Protein AF-A0A1Z5JMQ4-F1 (afdb_monomer)

Organism: Fistulifera solaris (NCBI:txid1519565)

Secondary structure (DSSP, 8-state):
--HHHHGGGS-GGGS---TT--HHHHHHHHHHHHHHHHHHHHHHHHHHHH------B---HHHHHHHHHHHHHHHHHHHHHHHHHHHHHHHHH-HHHHSS-HHHHHHHHHHHHHHHHHHHHHHHHHHHHHHHHHHHHHSB-GGGGGTS--

Sequence (150 aa):
MSSWERSRYIPWDRIPKGNNIDVDSAKERVFRELQRDNIEEELLTQDTSASISSPKITYSNMQLLRQVAFGLSIGGITGVVFGFMDSMRQVGESSVLSNASNSAKAKYLFQGTTRSSLLFGGFFGGFQALKYGIRVAANPGERRCRIVGC

Foldseek 3Di:
DDPVVLVVPQPPVPQDDDDDDPRVVSSVVSVVVVVVVVVVVVVVVVCVVVVPPVPLDADDPVVLVVLLVVQLVVLLVVLLVVQLVVLVVVCVVDPVNVPDDPVVSVVSSCVSSVVSSCVSSVVRSVVSNVVVVVSCVVRPHPPPPPPDDD

Structure (mmCIF, N/CA/C/O backbone):
data_AF-A0A1Z5JMQ4-F1
#
_entry.id   AF-A0A1Z5JMQ4-F1
#
loop_
_atom_site.group_PDB
_atom_site.id
_atom_site.type_symbol
_atom_site.label_atom_id
_atom_site.label_alt_id
_atom_site.label_comp_id
_atom_site.label_asym_id
_atom_site.label_entity_id
_atom_site.label_seq_id
_atom_site.pdbx_PDB_ins_code
_atom_site.Cartn_x
_atom_site.Cartn_y
_atom_site.Cartn_z
_atom_site.occupancy
_atom_site.B_iso_or_equiv
_atom_site.auth_seq_id
_atom_site.auth_comp_id
_atom_site.auth_asym_id
_atom_site.auth_atom_id
_atom_site.pdbx_PDB_model_num
ATOM 1 N N . MET A 1 1 ? -4.449 34.796 -20.920 1.00 51.72 1 MET A N 1
ATOM 2 C CA . MET A 1 1 ? -4.674 34.968 -19.467 1.00 51.72 1 MET A CA 1
ATOM 3 C C . MET A 1 1 ? -4.908 36.434 -19.174 1.00 51.72 1 MET A C 1
ATOM 5 O O . MET A 1 1 ? -4.068 37.258 -19.544 1.00 51.72 1 MET A O 1
ATOM 9 N N . SER A 1 2 ? -6.047 36.748 -18.560 1.00 58.09 2 SER A N 1
ATOM 10 C CA . SER A 1 2 ? -6.389 38.113 -18.140 1.00 58.09 2 SER A CA 1
ATOM 11 C C . SER A 1 2 ? -5.445 38.600 -17.025 1.00 58.09 2 SER A C 1
ATOM 13 O O . SER A 1 2 ? -4.849 37.788 -16.312 1.00 58.09 2 SER A O 1
ATOM 15 N N . SER A 1 3 ? -5.265 39.917 -16.872 1.00 53.94 3 SER A N 1
ATOM 16 C CA . SER A 1 3 ? -4.384 40.498 -15.836 1.00 53.94 3 SER A CA 1
ATOM 17 C C . SER A 1 3 ? -4.808 40.110 -14.412 1.00 53.94 3 SER A C 1
ATOM 19 O O . SER A 1 3 ? -3.962 39.923 -13.541 1.00 53.94 3 SER A O 1
ATOM 21 N N . TRP A 1 4 ? -6.110 39.900 -14.211 1.00 53.59 4 TRP A N 1
ATOM 22 C CA . TRP A 1 4 ? -6.723 39.447 -12.962 1.00 53.59 4 TRP A CA 1
ATOM 23 C C . TRP A 1 4 ? -6.451 37.979 -12.613 1.00 53.59 4 TRP A C 1
ATOM 25 O O . TRP A 1 4 ? -6.445 37.607 -11.442 1.00 53.59 4 TRP A O 1
ATOM 35 N N . GLU A 1 5 ? -6.228 37.118 -13.604 1.00 57.81 5 GLU A N 1
ATOM 36 C CA . GLU A 1 5 ? -5.878 35.716 -13.352 1.00 57.81 5 GLU A CA 1
ATOM 37 C C . GLU A 1 5 ? -4.407 35.551 -12.982 1.00 57.81 5 GLU A C 1
ATOM 39 O O . GLU A 1 5 ? -4.073 34.673 -12.189 1.00 57.81 5 GLU A O 1
ATOM 44 N N . ARG A 1 6 ? -3.530 36.419 -13.501 1.00 58.22 6 ARG A N 1
ATOM 45 C CA . ARG A 1 6 ? -2.099 36.410 -13.170 1.00 58.22 6 ARG A CA 1
ATOM 46 C C . ARG A 1 6 ? -1.826 36.785 -11.718 1.00 58.22 6 ARG A C 1
ATOM 48 O O . ARG A 1 6 ? -0.968 36.172 -11.098 1.00 58.22 6 ARG A O 1
ATOM 55 N N . SER A 1 7 ? -2.568 37.734 -11.151 1.00 59.53 7 SER A N 1
ATOM 56 C CA . SER A 1 7 ? -2.335 38.251 -9.794 1.00 59.53 7 SER A CA 1
ATOM 57 C C . SER A 1 7 ? -2.692 37.283 -8.659 1.00 59.53 7 SER A C 1
ATOM 59 O O . SER A 1 7 ? -2.260 37.504 -7.531 1.00 59.53 7 SER A O 1
ATOM 61 N N . ARG A 1 8 ? -3.425 36.191 -8.924 1.00 64.50 8 ARG A N 1
ATOM 62 C CA . ARG A 1 8 ? -3.763 35.182 -7.898 1.00 64.50 8 ARG A CA 1
ATOM 63 C C . ARG A 1 8 ? -2.611 34.246 -7.531 1.00 64.50 8 ARG A C 1
ATOM 65 O O . ARG A 1 8 ? -2.650 33.659 -6.456 1.00 64.50 8 ARG A O 1
ATOM 72 N N . TYR A 1 9 ? -1.610 34.116 -8.397 1.00 62.75 9 TYR A N 1
ATOM 73 C CA . TYR A 1 9 ? -0.494 33.179 -8.218 1.00 62.75 9 TYR A CA 1
ATOM 74 C C . TYR A 1 9 ? 0.818 33.873 -7.834 1.00 62.75 9 TYR A C 1
ATOM 76 O O . TYR A 1 9 ? 1.854 33.223 -7.742 1.00 62.75 9 TYR A O 1
ATOM 84 N N . ILE A 1 10 ? 0.789 35.191 -7.612 1.00 64.56 10 ILE A N 1
ATOM 85 C CA . ILE A 1 10 ? 1.988 35.961 -7.280 1.00 64.56 10 ILE A CA 1
ATOM 86 C C . ILE A 1 10 ? 2.197 35.927 -5.759 1.00 64.56 10 ILE A C 1
ATOM 88 O O . ILE A 1 10 ? 1.311 36.364 -5.021 1.00 64.56 10 ILE A O 1
ATOM 92 N N . PRO A 1 11 ? 3.358 35.461 -5.264 1.00 64.81 11 PRO A N 1
ATOM 93 C CA . PRO A 1 11 ? 3.717 35.602 -3.860 1.00 64.81 11 PRO A CA 1
ATOM 94 C C . PRO A 1 11 ? 3.975 37.083 -3.553 1.00 64.81 11 PRO A C 1
ATOM 96 O O . PRO A 1 11 ? 5.015 37.645 -3.901 1.00 64.81 11 PRO A O 1
ATOM 99 N N . TRP A 1 12 ? 3.001 37.721 -2.903 1.00 63.91 12 TRP A N 1
ATOM 100 C CA . TRP A 1 12 ? 2.973 39.161 -2.611 1.00 63.91 12 TRP A CA 1
ATOM 101 C C . TRP A 1 12 ? 4.141 39.662 -1.747 1.00 63.91 12 TRP A C 1
ATOM 103 O O . TRP A 1 12 ? 4.425 40.859 -1.740 1.00 63.91 12 TRP A O 1
ATOM 113 N N . ASP A 1 13 ? 4.850 38.758 -1.073 1.00 66.94 13 ASP A N 1
ATOM 114 C CA . ASP A 1 13 ? 6.032 39.072 -0.267 1.00 66.94 13 ASP A CA 1
ATOM 115 C C . ASP A 1 13 ? 7.286 39.367 -1.100 1.00 66.94 13 ASP A C 1
ATOM 117 O O . ASP A 1 13 ? 8.209 40.013 -0.608 1.00 66.94 13 ASP A O 1
ATOM 121 N N . ARG A 1 14 ? 7.331 38.935 -2.368 1.00 64.31 14 ARG A N 1
ATOM 122 C CA . ARG A 1 14 ? 8.487 39.145 -3.260 1.00 64.31 14 ARG A CA 1
ATOM 123 C C . ARG A 1 14 ? 8.442 40.471 -4.025 1.00 64.31 14 ARG A C 1
ATOM 125 O O . ARG A 1 14 ? 9.386 40.800 -4.737 1.00 64.31 14 ARG A O 1
ATOM 132 N N . ILE A 1 15 ? 7.358 41.236 -3.902 1.00 64.38 15 ILE A N 1
ATOM 133 C CA . ILE A 1 15 ? 7.194 42.505 -4.617 1.00 64.38 15 ILE A CA 1
ATOM 134 C C . ILE A 1 15 ? 7.885 43.629 -3.820 1.00 64.38 15 ILE A C 1
ATOM 136 O O . ILE A 1 15 ? 7.5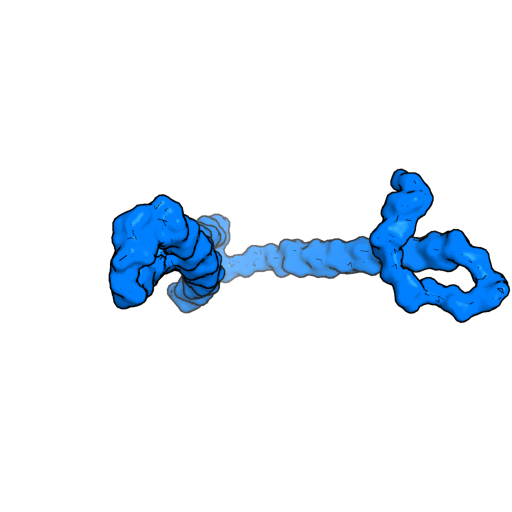68 43.813 -2.641 1.00 64.38 15 ILE A O 1
ATOM 140 N N . PRO A 1 16 ? 8.802 44.411 -4.425 1.00 59.72 16 PRO A N 1
ATOM 141 C CA . PRO A 1 16 ? 9.488 45.499 -3.731 1.00 59.72 16 PRO A CA 1
ATOM 142 C C . PRO A 1 16 ? 8.501 46.601 -3.314 1.00 59.72 16 PRO A C 1
ATOM 144 O O . PRO A 1 16 ? 7.805 47.179 -4.148 1.00 59.72 16 PRO A O 1
ATOM 147 N N . LYS A 1 17 ? 8.446 46.910 -2.012 1.00 58.84 17 LYS A N 1
ATOM 148 C CA . LYS A 1 17 ? 7.569 47.942 -1.433 1.00 58.84 17 LYS A CA 1
ATOM 149 C C . LYS A 1 17 ? 8.322 49.274 -1.337 1.00 58.84 17 LYS A C 1
ATOM 151 O O . LYS A 1 17 ? 8.997 49.533 -0.346 1.00 58.84 17 LYS A O 1
ATOM 156 N N . GLY A 1 18 ? 8.228 50.106 -2.375 1.00 60.84 18 GLY A N 1
ATOM 157 C CA . GLY A 1 18 ? 8.808 51.456 -2.412 1.00 60.84 18 GLY A CA 1
ATOM 158 C C . GLY A 1 18 ? 7.851 52.478 -3.033 1.00 60.84 18 GLY A C 1
ATOM 159 O O . GLY A 1 18 ? 7.077 52.140 -3.923 1.00 60.84 18 GLY A O 1
ATOM 160 N N . ASN A 1 19 ? 7.914 53.732 -2.570 1.00 53.41 19 ASN A N 1
ATOM 161 C CA . ASN A 1 19 ? 6.907 54.786 -2.799 1.00 53.41 19 ASN A CA 1
ATOM 162 C C . ASN A 1 19 ? 6.725 55.295 -4.250 1.00 53.41 19 ASN A C 1
ATOM 164 O O . ASN A 1 19 ? 5.950 56.221 -4.451 1.00 53.41 19 ASN A O 1
ATOM 168 N N . ASN A 1 20 ? 7.418 54.750 -5.255 1.00 57.47 20 ASN A N 1
ATOM 169 C CA . ASN A 1 20 ? 7.321 55.221 -6.649 1.00 57.47 20 ASN A CA 1
ATOM 170 C C . ASN A 1 20 ? 7.716 54.143 -7.674 1.00 57.47 20 ASN A C 1
ATOM 172 O O . ASN A 1 20 ? 8.434 54.404 -8.638 1.00 57.47 20 ASN A O 1
ATOM 176 N N . ILE A 1 21 ? 7.296 52.899 -7.447 1.00 60.38 21 ILE A N 1
ATOM 177 C CA . ILE A 1 21 ? 7.568 51.796 -8.373 1.00 60.38 21 ILE A CA 1
ATOM 178 C C . ILE A 1 21 ? 6.264 51.441 -9.077 1.00 60.38 21 ILE A C 1
ATOM 180 O O . ILE A 1 21 ? 5.278 51.123 -8.415 1.00 60.38 21 ILE A O 1
ATOM 184 N N . ASP A 1 22 ? 6.263 51.494 -10.411 1.00 64.38 22 ASP A N 1
ATOM 185 C CA . ASP A 1 22 ? 5.142 51.021 -11.221 1.00 64.38 22 ASP A CA 1
ATOM 186 C C . ASP A 1 22 ? 4.916 49.526 -10.950 1.00 64.38 22 ASP A C 1
ATOM 188 O O . ASP A 1 22 ? 5.719 48.655 -11.311 1.00 64.38 22 ASP A O 1
ATOM 192 N N . VAL A 1 23 ? 3.837 49.253 -10.219 1.00 60.25 23 VAL A N 1
ATOM 193 C CA . VAL A 1 23 ? 3.515 47.952 -9.630 1.00 60.25 23 VAL A CA 1
ATOM 194 C C . VAL A 1 23 ? 3.309 46.900 -10.719 1.00 60.25 23 VAL A C 1
ATOM 196 O O . VAL A 1 23 ? 3.627 45.729 -10.510 1.00 60.25 23 VAL A O 1
ATOM 199 N N . ASP A 1 24 ? 2.831 47.297 -11.896 1.00 63.97 24 ASP A N 1
ATOM 200 C CA . ASP A 1 24 ? 2.584 46.369 -12.997 1.00 63.97 24 ASP A CA 1
ATOM 201 C C . ASP A 1 24 ? 3.883 45.969 -13.712 1.00 63.97 24 ASP A C 1
ATOM 203 O O . ASP A 1 24 ? 4.076 44.790 -14.017 1.00 63.97 24 ASP A O 1
ATOM 207 N N . SER A 1 25 ? 4.846 46.887 -13.836 1.00 66.81 25 SER A N 1
ATOM 208 C CA . SER A 1 25 ? 6.211 46.573 -14.289 1.00 66.81 25 SER A CA 1
ATOM 209 C C . SER A 1 25 ? 6.970 45.665 -13.304 1.00 66.81 25 SER A C 1
ATOM 211 O O . SER A 1 25 ? 7.759 44.803 -13.706 1.00 66.81 25 SER A O 1
ATOM 213 N N . ALA A 1 26 ? 6.726 45.813 -11.997 1.00 64.12 26 ALA A N 1
ATOM 214 C CA . ALA A 1 26 ? 7.301 44.938 -10.973 1.00 64.12 26 ALA A CA 1
ATOM 215 C C . ALA A 1 26 ? 6.701 43.519 -11.012 1.00 64.12 26 ALA A C 1
ATOM 217 O O . ALA A 1 26 ? 7.442 42.538 -10.952 1.00 64.12 26 ALA A O 1
ATOM 218 N N . LYS A 1 27 ? 5.378 43.393 -11.182 1.00 64.12 27 LYS A N 1
ATOM 219 C CA . LYS A 1 27 ? 4.697 42.094 -11.326 1.00 64.12 27 LYS A CA 1
ATOM 220 C C . LYS A 1 27 ? 5.152 41.333 -12.567 1.00 64.12 27 LYS A C 1
ATOM 222 O O . LYS A 1 27 ? 5.337 40.124 -12.495 1.00 64.12 27 LYS A O 1
ATOM 227 N N . GLU A 1 28 ? 5.343 42.024 -13.688 1.00 70.06 28 GLU A N 1
ATOM 228 C CA . GLU A 1 28 ? 5.770 41.395 -14.942 1.00 70.06 28 GLU A CA 1
ATOM 229 C C . GLU A 1 28 ? 7.189 40.811 -14.831 1.00 70.06 28 GLU A C 1
ATOM 231 O O . GLU A 1 28 ? 7.456 39.733 -15.363 1.00 70.06 28 GLU A O 1
ATOM 236 N N . ARG A 1 29 ? 8.087 41.464 -14.078 1.00 70.69 29 ARG A N 1
ATOM 237 C CA . ARG A 1 29 ? 9.417 40.915 -13.763 1.00 70.69 29 ARG A CA 1
ATOM 238 C C . ARG A 1 29 ? 9.331 39.647 -12.921 1.00 70.69 29 ARG A C 1
ATOM 240 O O . ARG A 1 29 ? 9.893 38.630 -13.315 1.00 70.69 29 ARG A O 1
ATOM 247 N N . VAL A 1 30 ? 8.552 39.687 -11.842 1.00 72.75 30 VAL A N 1
ATOM 248 C CA . VAL A 1 30 ? 8.328 38.523 -10.969 1.00 72.75 30 VAL A CA 1
ATOM 249 C C . VAL A 1 30 ? 7.687 37.367 -11.741 1.00 72.75 30 VAL A C 1
ATOM 251 O O . VAL A 1 30 ? 8.040 36.211 -11.535 1.00 72.75 30 VAL A O 1
ATOM 254 N N . PHE A 1 31 ? 6.777 37.654 -12.674 1.00 72.25 31 PHE A N 1
ATOM 255 C CA . PHE A 1 31 ? 6.148 36.624 -13.498 1.00 72.25 31 PHE A CA 1
ATOM 256 C C . PHE A 1 31 ? 7.145 35.950 -14.450 1.00 72.25 31 PHE A C 1
ATOM 258 O O . PHE A 1 31 ? 7.132 34.729 -14.576 1.00 72.25 31 PHE A O 1
ATOM 265 N N . ARG A 1 32 ? 8.043 36.718 -15.082 1.00 75.81 32 ARG A N 1
ATOM 266 C CA . ARG A 1 32 ? 9.107 36.154 -15.933 1.00 75.81 32 ARG A CA 1
ATOM 267 C C . ARG A 1 32 ? 10.112 35.326 -15.144 1.00 75.81 32 ARG A C 1
ATOM 269 O O . ARG A 1 32 ? 10.569 34.309 -15.654 1.00 75.81 32 ARG A O 1
ATOM 276 N N . GLU A 1 33 ? 10.444 35.751 -13.930 1.00 74.62 33 GLU A N 1
ATOM 277 C CA . GLU A 1 33 ? 11.304 34.988 -13.021 1.00 74.62 33 GLU A CA 1
ATOM 278 C C . GLU A 1 33 ? 10.637 33.668 -12.626 1.00 74.62 33 GLU A C 1
ATOM 280 O O . GLU A 1 33 ? 11.221 32.617 -12.843 1.00 74.62 33 GLU A O 1
ATOM 285 N N . LEU A 1 34 ? 9.368 33.688 -12.209 1.00 69.00 34 LEU A N 1
ATOM 286 C CA . LEU A 1 34 ? 8.620 32.469 -11.879 1.00 69.00 34 LEU A CA 1
ATOM 287 C C . LEU A 1 34 ? 8.463 31.514 -13.067 1.00 69.00 34 LEU A C 1
ATOM 289 O O . LEU A 1 34 ? 8.477 30.300 -12.884 1.00 69.00 34 LEU A O 1
ATOM 293 N N . GLN A 1 35 ? 8.283 32.035 -14.282 1.00 72.50 35 GLN A N 1
ATOM 294 C CA . GLN A 1 35 ? 8.246 31.196 -15.479 1.00 72.50 35 GLN A CA 1
ATOM 295 C C . GLN A 1 35 ? 9.607 30.563 -15.767 1.00 72.50 35 GLN A C 1
ATOM 297 O O . GLN A 1 35 ? 9.649 29.404 -16.164 1.00 72.50 35 GLN A O 1
ATOM 302 N N . ARG A 1 36 ? 10.708 31.295 -15.552 1.00 75.19 36 ARG A N 1
ATOM 303 C CA . ARG A 1 36 ? 12.059 30.744 -15.685 1.00 75.19 36 ARG A CA 1
ATOM 304 C C . ARG A 1 36 ? 12.313 29.664 -14.633 1.00 75.19 36 ARG A C 1
ATOM 306 O O . ARG A 1 36 ? 12.749 28.587 -15.016 1.00 75.19 36 ARG A O 1
ATOM 313 N N . ASP A 1 37 ? 11.952 29.914 -13.377 1.00 70.56 37 ASP A N 1
ATOM 314 C CA . ASP A 1 37 ? 12.093 28.953 -12.278 1.00 70.56 37 ASP A CA 1
ATOM 315 C C . ASP A 1 37 ? 11.283 27.674 -12.551 1.00 70.56 37 ASP A C 1
ATOM 317 O O . ASP A 1 37 ? 11.805 26.579 -12.391 1.00 70.56 37 ASP A O 1
ATOM 321 N N . ASN A 1 38 ? 10.040 27.787 -13.047 1.00 70.50 38 ASN A N 1
ATOM 322 C CA . ASN A 1 38 ? 9.236 26.613 -13.419 1.00 70.50 38 ASN A CA 1
ATOM 323 C C . ASN A 1 38 ? 9.864 25.820 -14.572 1.00 70.50 38 ASN A C 1
ATOM 325 O O . ASN A 1 38 ? 9.851 24.597 -14.539 1.00 70.50 38 ASN A O 1
ATOM 329 N N . ILE A 1 39 ? 10.410 26.493 -15.589 1.00 75.38 39 ILE A N 1
ATOM 330 C CA . ILE A 1 39 ? 11.071 25.816 -16.715 1.00 75.38 39 ILE A CA 1
ATOM 331 C C . ILE A 1 39 ? 12.364 25.134 -16.246 1.00 75.38 39 ILE A C 1
ATOM 333 O O . ILE A 1 39 ? 12.653 24.019 -16.671 1.00 75.38 39 ILE A O 1
ATOM 337 N N . GLU A 1 40 ? 13.135 25.769 -15.360 1.00 71.06 40 GLU A N 1
ATOM 338 C CA . GLU A 1 40 ? 14.326 25.167 -14.752 1.00 71.06 40 GLU A CA 1
ATOM 339 C C . GLU A 1 40 ? 13.966 23.977 -13.851 1.00 71.06 40 GLU A C 1
ATOM 341 O O . GLU A 1 40 ? 14.629 22.943 -13.919 1.00 71.06 40 GLU A O 1
ATOM 346 N N . GLU A 1 41 ? 12.886 24.064 -13.071 1.00 63.19 41 GLU A N 1
ATOM 347 C CA . GLU A 1 41 ? 12.363 22.944 -12.282 1.00 63.19 41 GLU A CA 1
ATOM 348 C C . GLU A 1 41 ? 11.837 21.810 -13.171 1.00 63.19 41 GLU A C 1
ATOM 350 O O . GLU A 1 41 ? 12.110 20.641 -12.889 1.00 63.19 41 GLU A O 1
ATOM 355 N N . GLU A 1 42 ? 11.138 22.111 -14.269 1.00 64.69 42 GLU A N 1
ATOM 356 C CA . GLU A 1 42 ? 10.698 21.111 -15.247 1.00 64.69 42 GLU A CA 1
ATOM 357 C C . GLU A 1 42 ? 11.891 20.431 -15.924 1.00 64.69 42 GLU A C 1
ATOM 359 O O . GLU A 1 42 ? 11.886 19.208 -16.041 1.00 64.69 42 GLU A O 1
ATOM 364 N N . LEU A 1 43 ? 12.945 21.172 -16.284 1.00 63.94 43 LEU A N 1
ATOM 365 C CA . LEU A 1 43 ? 14.181 20.617 -16.846 1.00 63.94 43 LEU A CA 1
ATOM 366 C C . LEU A 1 43 ? 14.938 19.750 -15.830 1.00 63.94 43 LEU A C 1
ATOM 368 O O . LEU A 1 43 ? 15.337 18.637 -16.162 1.00 63.94 43 LEU A O 1
ATOM 372 N N . LEU A 1 44 ? 15.064 20.187 -14.574 1.00 60.94 44 LEU A N 1
ATOM 373 C CA . LEU A 1 44 ? 15.670 19.392 -13.496 1.00 60.94 44 LEU A CA 1
ATOM 374 C C . LEU A 1 44 ? 14.874 18.108 -13.216 1.00 60.94 44 LEU A C 1
ATOM 376 O O . LEU A 1 44 ? 15.442 17.034 -12.986 1.00 60.94 44 LEU A O 1
ATOM 380 N N . THR A 1 45 ? 13.545 18.191 -13.268 1.00 54.88 45 THR A N 1
ATOM 381 C CA . THR A 1 45 ? 12.653 17.039 -13.089 1.00 54.88 45 THR A CA 1
ATOM 382 C C . THR A 1 45 ? 12.680 16.121 -14.318 1.00 54.88 45 THR A C 1
ATOM 384 O O . THR A 1 45 ? 12.612 14.892 -14.186 1.00 54.88 45 THR A O 1
ATOM 387 N N . GLN A 1 46 ? 12.853 16.684 -15.517 1.00 52.38 46 GLN A N 1
ATOM 388 C CA . GLN A 1 46 ? 13.019 15.952 -16.769 1.00 52.38 46 GLN A CA 1
ATOM 389 C C . GLN A 1 46 ? 14.367 15.228 -16.820 1.00 52.38 46 GLN A C 1
ATOM 391 O O . GLN A 1 46 ? 14.391 14.057 -17.173 1.00 52.38 46 GLN A O 1
ATOM 396 N N . ASP A 1 47 ? 15.462 15.831 -16.364 1.00 49.00 47 ASP A N 1
ATOM 397 C CA . ASP A 1 47 ? 16.770 15.171 -16.273 1.00 49.00 47 ASP A CA 1
ATOM 398 C C . ASP A 1 47 ? 16.784 14.076 -15.199 1.00 49.00 47 ASP A C 1
ATOM 400 O O . ASP A 1 47 ? 17.387 13.017 -15.382 1.00 49.00 47 ASP A O 1
ATOM 404 N N . THR A 1 48 ? 16.034 14.248 -14.109 1.00 51.59 48 THR A N 1
ATOM 405 C CA . THR A 1 48 ? 15.850 13.196 -13.092 1.00 51.59 48 THR A CA 1
ATOM 406 C C . THR A 1 48 ? 14.997 12.029 -13.615 1.00 51.59 48 THR A C 1
ATOM 408 O O . THR A 1 48 ? 15.179 10.884 -13.198 1.00 51.59 48 THR A O 1
ATOM 411 N N . SER A 1 49 ? 14.084 12.279 -14.559 1.00 45.31 49 SER A N 1
ATOM 412 C CA . SER A 1 49 ? 13.245 11.240 -15.177 1.00 45.31 49 SER A CA 1
ATOM 413 C C . SER A 1 49 ? 13.848 10.628 -16.452 1.00 45.31 49 SER A C 1
ATOM 415 O O . SER A 1 49 ? 13.597 9.454 -16.728 1.00 45.31 49 SER A O 1
ATOM 417 N N . ALA A 1 50 ? 14.706 11.355 -17.174 1.00 44.28 50 ALA A N 1
ATOM 418 C CA . ALA A 1 50 ? 15.445 10.907 -18.357 1.00 44.28 50 ALA A CA 1
ATOM 419 C C . ALA A 1 50 ? 16.775 10.214 -18.007 1.00 44.28 50 ALA A C 1
ATOM 421 O O . ALA A 1 50 ? 17.214 9.328 -18.738 1.00 44.28 50 ALA A O 1
ATOM 422 N N . SER A 1 51 ? 17.378 10.522 -16.851 1.00 41.75 51 SER A N 1
ATOM 423 C CA . SER A 1 51 ? 18.532 9.785 -16.304 1.00 41.75 51 SER A CA 1
ATOM 424 C C . SER A 1 51 ? 18.158 8.480 -15.595 1.00 41.75 51 SER A C 1
ATOM 426 O O . SER A 1 51 ? 19.018 7.810 -15.015 1.00 41.75 51 SER A O 1
ATOM 428 N N . ILE A 1 52 ? 16.912 8.012 -15.740 1.00 48.88 52 ILE A N 1
ATOM 429 C CA . ILE A 1 52 ? 16.595 6.589 -15.596 1.00 48.88 52 ILE A CA 1
ATOM 430 C C . ILE A 1 52 ? 17.143 5.869 -16.838 1.00 48.88 52 ILE A C 1
ATOM 432 O O . ILE A 1 52 ? 16.409 5.286 -17.636 1.00 48.88 52 ILE A O 1
ATOM 436 N N . SER A 1 53 ? 18.471 5.877 -16.997 1.00 46.12 53 SER A N 1
ATOM 437 C CA . SER A 1 53 ? 19.148 4.785 -17.684 1.00 46.12 53 SER A CA 1
ATOM 438 C C . SER A 1 53 ? 18.605 3.521 -17.033 1.00 46.12 53 SER A C 1
ATOM 440 O O . SER A 1 53 ? 18.749 3.348 -15.825 1.00 46.12 53 SER A O 1
ATOM 442 N N . SER A 1 54 ? 17.834 2.720 -17.774 1.00 50.12 54 SER A N 1
ATOM 443 C CA . SER A 1 54 ? 17.279 1.483 -17.229 1.00 50.12 54 SER A CA 1
ATOM 444 C C . SER A 1 54 ? 18.476 0.665 -16.769 1.00 50.12 54 SER A C 1
ATOM 446 O O . SER A 1 54 ? 19.216 0.171 -17.626 1.00 50.12 54 SER A O 1
ATOM 448 N N . PRO A 1 55 ? 18.741 0.554 -15.451 1.00 53.97 55 PRO A N 1
ATOM 449 C CA . PRO A 1 55 ? 19.884 -0.216 -15.017 1.00 53.97 55 PRO A CA 1
ATOM 450 C C . PRO A 1 55 ? 19.615 -1.637 -15.510 1.00 53.97 55 PRO A C 1
ATOM 452 O O . PRO A 1 55 ? 18.460 -2.074 -15.514 1.00 53.97 55 PRO A O 1
ATOM 455 N N . LYS A 1 56 ? 20.643 -2.380 -15.926 1.00 53.19 56 LYS A N 1
ATOM 456 C CA . LYS A 1 56 ? 20.526 -3.842 -16.023 1.00 53.19 56 LYS A CA 1
ATOM 457 C C . LYS A 1 56 ? 20.145 -4.337 -14.625 1.00 53.19 56 LYS A C 1
ATOM 459 O O . LYS A 1 56 ? 21.004 -4.523 -13.764 1.00 53.19 56 LYS A O 1
ATOM 464 N N . ILE A 1 57 ? 18.848 -4.472 -14.356 1.00 57.44 57 ILE A N 1
ATOM 465 C CA . ILE A 1 57 ? 18.350 -4.831 -13.034 1.00 57.44 57 ILE A CA 1
ATOM 466 C C . ILE A 1 57 ? 18.509 -6.334 -12.924 1.00 57.44 57 ILE A C 1
ATOM 468 O O . ILE A 1 57 ? 17.714 -7.133 -13.416 1.00 57.44 57 ILE A O 1
ATOM 472 N N . THR A 1 58 ? 19.597 -6.720 -12.275 1.00 63.16 58 THR A N 1
ATOM 473 C CA . THR A 1 58 ? 19.751 -8.083 -11.802 1.00 63.16 58 THR A CA 1
ATOM 474 C C . THR A 1 58 ? 18.701 -8.319 -10.727 1.00 63.16 58 THR A C 1
ATOM 476 O O . THR A 1 58 ? 18.660 -7.596 -9.731 1.00 63.16 58 THR A O 1
ATOM 479 N N . TYR A 1 59 ? 17.855 -9.326 -10.935 1.00 66.56 59 TYR A N 1
ATOM 480 C CA . TYR A 1 59 ? 16.860 -9.736 -9.952 1.00 66.56 59 TYR A CA 1
ATOM 481 C C . TYR A 1 59 ? 17.515 -9.929 -8.579 1.00 66.56 59 TYR A C 1
ATOM 483 O O . TYR A 1 59 ? 18.492 -10.672 -8.442 1.00 66.56 59 TYR A O 1
ATOM 491 N N . SER A 1 60 ? 16.982 -9.244 -7.571 1.00 79.94 60 SER A N 1
ATOM 492 C CA . SER A 1 60 ? 17.426 -9.354 -6.188 1.00 79.94 60 SER A CA 1
ATOM 493 C C . SER A 1 60 ? 16.213 -9.401 -5.272 1.00 79.94 60 SER A C 1
ATOM 495 O O . SER A 1 60 ? 15.414 -8.463 -5.234 1.00 79.94 60 SER A O 1
ATOM 497 N N . ASN A 1 61 ? 16.110 -10.479 -4.491 1.00 74.88 61 ASN A N 1
ATOM 498 C CA . ASN A 1 61 ? 15.044 -10.666 -3.504 1.00 74.88 61 ASN A CA 1
ATOM 499 C C . ASN A 1 61 ? 14.967 -9.496 -2.510 1.00 74.88 61 ASN A C 1
ATOM 501 O O . ASN A 1 61 ? 13.879 -9.102 -2.104 1.00 74.88 61 ASN A O 1
ATOM 505 N N . MET A 1 62 ? 16.109 -8.885 -2.175 1.00 76.25 62 MET A N 1
ATOM 506 C CA . MET A 1 62 ? 16.169 -7.744 -1.258 1.00 76.25 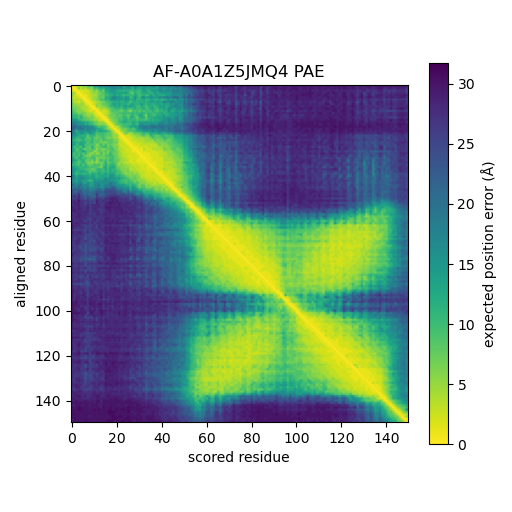62 MET A CA 1
ATOM 507 C C . MET A 1 62 ? 15.563 -6.472 -1.871 1.00 76.25 62 MET A C 1
ATOM 509 O O . MET A 1 62 ? 14.918 -5.686 -1.179 1.00 76.25 62 MET A O 1
ATOM 513 N N . GLN A 1 63 ? 15.731 -6.267 -3.181 1.00 76.88 63 GLN A N 1
ATOM 514 C CA . GLN A 1 63 ? 15.127 -5.130 -3.881 1.00 76.88 63 GLN A CA 1
ATOM 515 C C . GLN A 1 63 ? 13.622 -5.319 -4.073 1.00 76.88 63 GLN A C 1
ATOM 517 O O . GLN A 1 63 ? 12.867 -4.367 -3.876 1.00 76.88 63 GLN A O 1
ATOM 522 N N . LEU A 1 64 ? 13.188 -6.543 -4.390 1.00 79.31 64 LEU A N 1
ATOM 523 C CA . LEU A 1 64 ? 11.771 -6.894 -4.461 1.00 79.31 64 LEU A CA 1
ATOM 524 C C . LEU A 1 64 ? 11.093 -6.687 -3.102 1.00 79.31 64 LEU A C 1
ATOM 526 O O . LEU A 1 64 ? 10.094 -5.978 -3.024 1.00 79.31 64 LEU A O 1
ATOM 530 N N . LEU A 1 65 ? 11.677 -7.209 -2.020 1.00 86.88 65 LEU A N 1
ATOM 531 C CA . LEU A 1 65 ? 11.130 -7.042 -0.675 1.00 86.88 65 LEU A CA 1
ATOM 532 C C . LEU A 1 65 ? 11.085 -5.570 -0.251 1.00 86.88 65 LEU A C 1
ATOM 534 O O . LEU A 1 65 ? 10.091 -5.143 0.324 1.00 86.88 65 LEU A O 1
ATOM 538 N N . ARG A 1 66 ? 12.097 -4.760 -0.587 1.00 84.31 66 ARG A N 1
ATOM 539 C CA . ARG A 1 66 ? 12.097 -3.315 -0.295 1.00 84.31 66 ARG A CA 1
ATOM 540 C C . ARG A 1 66 ? 10.982 -2.566 -1.032 1.00 84.31 66 ARG A C 1
ATOM 542 O O . ARG A 1 66 ? 10.354 -1.690 -0.445 1.00 84.31 66 ARG A O 1
ATOM 549 N N . GLN A 1 67 ? 10.719 -2.904 -2.295 1.00 83.00 67 GLN A N 1
ATOM 550 C CA . GLN A 1 67 ? 9.631 -2.290 -3.068 1.00 83.00 67 GLN A CA 1
ATOM 551 C C . GLN A 1 67 ? 8.251 -2.743 -2.582 1.00 83.00 67 GLN A C 1
ATOM 553 O O . GLN A 1 67 ? 7.339 -1.924 -2.480 1.00 83.00 67 GLN A O 1
ATOM 558 N N . VAL A 1 68 ? 8.114 -4.017 -2.214 1.00 87.75 68 VAL A N 1
ATOM 559 C CA . VAL A 1 68 ? 6.893 -4.557 -1.606 1.00 87.75 68 VAL A CA 1
ATOM 560 C C . VAL A 1 68 ? 6.637 -3.937 -0.239 1.00 87.75 68 VAL A C 1
ATOM 562 O O . VAL A 1 68 ? 5.518 -3.516 0.022 1.00 87.75 68 VAL A O 1
ATOM 565 N N . ALA A 1 69 ? 7.658 -3.811 0.610 1.00 88.88 69 ALA A N 1
ATOM 566 C CA . ALA A 1 69 ? 7.549 -3.172 1.918 1.00 88.88 69 ALA A CA 1
ATOM 567 C C . ALA A 1 69 ? 7.123 -1.702 1.796 1.00 88.88 69 ALA A C 1
ATOM 569 O O . ALA A 1 69 ? 6.281 -1.248 2.563 1.00 88.88 69 ALA A O 1
ATOM 570 N N . PHE A 1 70 ? 7.645 -0.982 0.799 1.00 89.31 70 PHE A N 1
ATOM 571 C CA . PHE A 1 70 ? 7.219 0.384 0.493 1.00 89.31 70 PHE A CA 1
ATOM 572 C C . PHE A 1 70 ? 5.763 0.454 0.002 1.00 89.31 70 PHE A C 1
ATOM 574 O O . PHE A 1 70 ? 5.010 1.341 0.394 1.00 89.31 70 PHE A O 1
ATOM 581 N N . GLY A 1 71 ? 5.336 -0.500 -0.831 1.00 85.38 71 GLY A N 1
ATOM 582 C CA . GLY A 1 71 ? 3.934 -0.620 -1.237 1.00 85.38 71 GLY A CA 1
ATOM 583 C C . GLY A 1 71 ? 3.013 -0.943 -0.057 1.00 85.38 71 GLY A C 1
ATOM 584 O O . GLY A 1 71 ? 1.958 -0.332 0.088 1.00 85.38 71 GLY A O 1
ATOM 585 N N . LEU A 1 72 ? 3.436 -1.849 0.824 1.00 87.50 72 LEU A N 1
ATOM 586 C CA . LEU A 1 72 ? 2.697 -2.240 2.023 1.00 87.50 72 LEU A CA 1
ATOM 587 C C . LEU A 1 72 ? 2.558 -1.096 3.023 1.00 87.50 72 LEU A C 1
ATOM 589 O O . LEU A 1 72 ? 1.497 -0.962 3.620 1.00 87.50 72 LEU A O 1
ATOM 593 N N . SER A 1 73 ? 3.586 -0.269 3.216 1.00 89.81 73 SER A N 1
ATOM 594 C CA . SER A 1 73 ? 3.506 0.863 4.142 1.00 89.81 73 SER A CA 1
ATOM 595 C C . SER A 1 73 ? 2.577 1.958 3.623 1.00 89.81 73 SER A C 1
ATOM 597 O O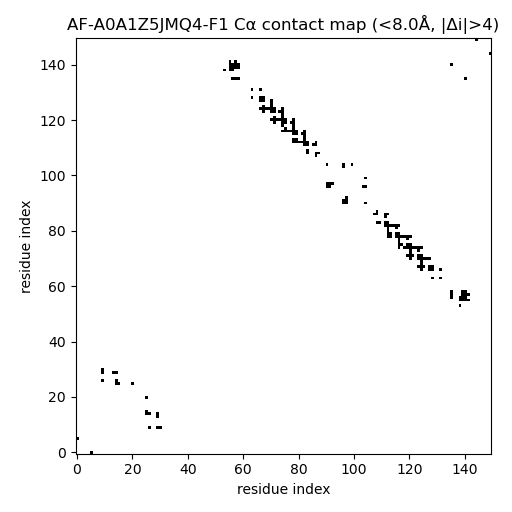 . SER A 1 73 ? 1.731 2.431 4.379 1.00 89.81 73 SER A O 1
ATOM 599 N N . ILE A 1 74 ? 2.658 2.307 2.335 1.00 90.38 74 ILE A N 1
ATOM 600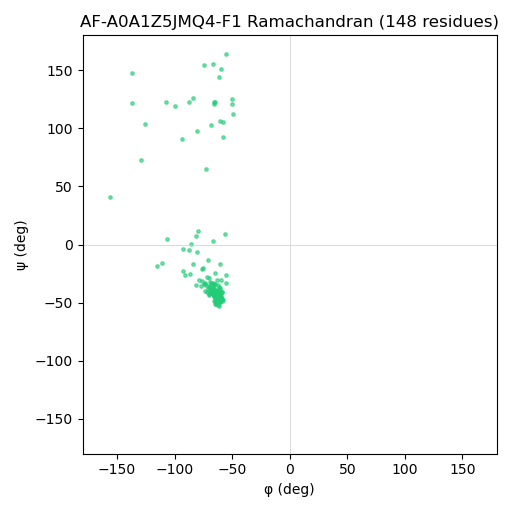 C CA . ILE A 1 74 ? 1.726 3.262 1.715 1.00 90.38 74 ILE A CA 1
ATOM 601 C C . ILE A 1 74 ? 0.296 2.723 1.779 1.00 90.38 74 ILE A C 1
ATOM 603 O O . ILE A 1 74 ? -0.590 3.387 2.313 1.00 90.38 74 ILE A O 1
ATOM 607 N N . GLY A 1 75 ? 0.078 1.496 1.300 1.00 86.19 75 GLY A N 1
ATOM 608 C CA . GLY A 1 75 ? -1.238 0.865 1.321 1.00 86.19 75 GLY A CA 1
ATOM 609 C C . GLY A 1 75 ? -1.777 0.666 2.737 1.00 86.19 75 GLY A C 1
ATOM 610 O O . GLY A 1 75 ? -2.971 0.832 2.963 1.00 86.19 75 GLY A O 1
ATOM 611 N N . GLY A 1 76 ? -0.910 0.382 3.708 1.00 90.19 76 GLY A N 1
ATOM 612 C CA . GLY A 1 76 ? -1.270 0.243 5.115 1.00 90.19 76 GLY A CA 1
ATOM 613 C C . GLY A 1 76 ? -1.748 1.557 5.725 1.00 90.19 76 GLY A C 1
ATOM 614 O O . GLY A 1 76 ? -2.817 1.585 6.327 1.00 90.19 76 GLY A O 1
ATOM 615 N N . ILE A 1 77 ? -1.021 2.663 5.525 1.00 92.06 77 ILE A N 1
ATOM 616 C CA . ILE A 1 77 ? -1.441 3.988 6.015 1.00 92.06 77 ILE A CA 1
ATOM 617 C C . ILE A 1 77 ? -2.780 4.376 5.383 1.00 92.06 77 ILE A C 1
ATOM 619 O O . ILE A 1 77 ? -3.723 4.725 6.093 1.00 92.06 77 ILE A O 1
ATOM 623 N N . THR A 1 78 ? -2.896 4.253 4.060 1.00 91.00 78 THR A N 1
ATOM 624 C CA . THR A 1 78 ? -4.136 4.550 3.335 1.00 91.00 78 THR A CA 1
ATOM 625 C C . THR A 1 78 ? -5.292 3.686 3.835 1.00 91.00 78 THR A C 1
ATOM 627 O O . THR A 1 78 ? -6.363 4.205 4.144 1.00 91.00 78 THR A O 1
ATOM 630 N N . GLY A 1 79 ? -5.083 2.379 3.983 1.00 87.06 79 GLY A N 1
ATOM 631 C CA . GLY A 1 79 ? -6.125 1.461 4.421 1.00 87.06 79 GLY A CA 1
ATOM 632 C C . GLY A 1 79 ? -6.541 1.654 5.876 1.00 87.06 79 GLY A C 1
ATOM 633 O O . GLY A 1 79 ? -7.722 1.493 6.176 1.00 87.06 79 GLY A O 1
ATOM 634 N N . VAL A 1 80 ? -5.631 2.061 6.765 1.00 89.00 80 VAL A N 1
ATOM 635 C CA . VAL A 1 80 ? -5.983 2.433 8.143 1.00 89.00 80 VAL A CA 1
ATOM 636 C C . VAL A 1 80 ? -6.868 3.678 8.151 1.00 89.00 80 VAL A C 1
ATOM 638 O O . VAL A 1 80 ? -7.913 3.665 8.793 1.00 89.00 80 VAL A O 1
ATOM 641 N N . VAL A 1 81 ? -6.504 4.727 7.408 1.00 89.38 81 VAL A N 1
ATOM 642 C CA . VAL A 1 81 ? -7.275 5.983 7.376 1.00 89.38 81 VAL A CA 1
ATOM 643 C C . VAL A 1 81 ? -8.668 5.764 6.782 1.00 89.38 81 VAL A C 1
ATOM 645 O O . VAL A 1 81 ? -9.666 6.105 7.416 1.00 89.38 81 VAL A O 1
ATOM 648 N N . PHE A 1 82 ? -8.758 5.135 5.607 1.00 87.75 82 PHE A N 1
ATOM 649 C CA . PHE A 1 82 ? -10.049 4.856 4.970 1.00 87.75 82 PHE A CA 1
ATOM 650 C C . PHE A 1 82 ? -10.895 3.868 5.776 1.00 87.75 82 PHE A C 1
ATOM 652 O O . PHE A 1 82 ? -12.095 4.074 5.930 1.00 87.75 82 PHE A O 1
ATOM 659 N N . GLY A 1 83 ? -10.274 2.831 6.337 1.00 85.50 83 GLY A N 1
ATOM 660 C CA . GLY A 1 83 ? -10.954 1.852 7.181 1.00 85.50 83 GLY A CA 1
ATOM 661 C C . GLY A 1 83 ? -11.541 2.447 8.437 1.00 85.50 83 GLY A C 1
ATOM 662 O O . GLY A 1 83 ? -12.676 2.148 8.796 1.00 85.50 83 GLY A O 1
ATOM 663 N N . PHE A 1 84 ? -10.775 3.310 9.095 1.00 86.69 84 PHE A N 1
ATOM 664 C CA . PHE A 1 84 ? -11.229 3.991 10.291 1.00 86.69 84 PHE A CA 1
ATOM 665 C C . PHE A 1 84 ? -12.388 4.943 9.979 1.00 86.69 84 PHE A C 1
ATOM 667 O O . PHE A 1 84 ? -13.394 4.919 10.684 1.00 86.69 84 PHE A O 1
ATOM 674 N N . MET A 1 85 ? -12.295 5.725 8.896 1.00 86.06 85 MET A N 1
ATOM 675 C CA . MET A 1 85 ? -13.375 6.619 8.458 1.00 86.06 85 MET A CA 1
ATOM 676 C C . MET A 1 85 ? -14.664 5.859 8.122 1.00 86.06 85 MET A C 1
ATOM 678 O O . MET A 1 85 ? -15.737 6.251 8.580 1.00 86.06 85 MET A O 1
ATOM 682 N N . ASP A 1 86 ? -14.562 4.761 7.371 1.00 84.25 86 ASP A N 1
ATOM 683 C CA . ASP A 1 86 ? -15.712 3.933 6.991 1.00 84.25 86 ASP A CA 1
ATOM 684 C C . ASP A 1 86 ? -16.336 3.237 8.212 1.00 84.25 86 ASP A C 1
ATOM 686 O O . ASP A 1 86 ? -17.550 3.258 8.420 1.00 84.25 86 ASP A O 1
ATOM 690 N N . SER A 1 87 ? -15.494 2.727 9.113 1.00 80.19 87 SER A N 1
ATOM 691 C CA . SER A 1 87 ? -15.955 2.077 10.342 1.00 80.19 87 SER A CA 1
ATOM 692 C C . SER A 1 87 ? -16.619 3.070 11.304 1.00 80.19 87 SER A C 1
ATOM 694 O O . SER A 1 87 ? -17.634 2.740 11.916 1.00 80.19 87 SER A O 1
ATOM 696 N N . MET A 1 88 ? -16.097 4.297 11.432 1.00 80.19 88 MET A N 1
ATOM 697 C CA . MET A 1 88 ? -16.733 5.345 12.242 1.00 80.19 88 MET A CA 1
ATOM 698 C C . MET A 1 88 ? -18.087 5.763 11.671 1.00 80.19 88 MET A C 1
ATOM 700 O O . MET A 1 88 ? -19.041 5.934 12.432 1.00 80.19 88 MET A O 1
ATOM 704 N N . ARG A 1 89 ? -18.196 5.880 10.344 1.00 81.75 89 ARG A N 1
ATOM 705 C CA . ARG A 1 89 ? -19.469 6.174 9.681 1.00 81.75 89 ARG A CA 1
ATOM 706 C C . ARG A 1 89 ? -20.509 5.088 9.970 1.00 81.75 89 ARG A C 1
ATOM 708 O O . ARG A 1 89 ? -21.627 5.399 10.371 1.00 81.75 89 ARG A O 1
ATOM 715 N N . GLN A 1 90 ? -20.119 3.821 9.865 1.00 76.00 90 GLN A N 1
ATOM 716 C CA . GLN A 1 90 ? -21.006 2.679 10.096 1.00 76.00 90 GLN A CA 1
ATOM 717 C C . GLN A 1 90 ? -21.447 2.532 11.569 1.00 76.00 90 GLN A C 1
ATOM 719 O O . GLN A 1 90 ? -22.589 2.155 11.850 1.00 76.00 90 GLN A O 1
ATOM 724 N N . VAL A 1 91 ? -20.577 2.875 12.527 1.00 73.81 91 VAL A N 1
ATOM 725 C CA . VAL A 1 91 ? -20.926 2.939 13.962 1.00 73.81 91 VAL A CA 1
ATOM 726 C C . VAL A 1 91 ? -21.941 4.056 14.244 1.00 73.81 91 VAL A C 1
ATOM 728 O O . VAL A 1 91 ? -22.784 3.897 15.125 1.00 73.81 91 VAL A O 1
ATOM 731 N N . GLY A 1 92 ? -21.875 5.173 13.512 1.00 69.75 92 GLY A N 1
ATOM 732 C CA . GLY A 1 92 ? -22.803 6.300 13.655 1.00 69.75 92 GLY A CA 1
ATOM 733 C C . GLY A 1 92 ? -24.192 6.049 13.061 1.00 69.75 92 GLY A C 1
ATOM 734 O O . GLY A 1 92 ? -25.182 6.520 13.612 1.00 69.75 92 GLY A O 1
ATOM 735 N N . GLU A 1 93 ? -24.280 5.285 11.970 1.00 72.31 93 GLU A N 1
ATOM 736 C CA . GLU A 1 93 ? -25.546 5.014 11.270 1.00 72.31 93 GLU A CA 1
ATOM 737 C C . GLU A 1 93 ? -26.361 3.855 11.891 1.00 72.31 93 GLU A C 1
ATOM 739 O O . GLU A 1 93 ? -27.557 3.732 11.630 1.00 72.31 93 GLU A O 1
ATOM 744 N N . SER A 1 94 ? -25.762 3.006 12.737 1.00 61.91 94 SER A N 1
ATOM 745 C CA . SER A 1 94 ? -26.425 1.803 13.267 1.00 61.91 94 SER A CA 1
ATOM 746 C C . SER A 1 94 ? -26.990 1.979 14.685 1.00 61.91 94 SER A C 1
ATOM 748 O O . SER A 1 94 ? -26.261 2.167 15.656 1.00 61.91 94 SER A O 1
ATOM 750 N N . SER A 1 95 ? -28.311 1.820 14.838 1.00 54.53 95 SER A N 1
ATOM 751 C CA . SER A 1 95 ? -29.026 1.896 16.130 1.00 54.53 95 SER A CA 1
ATOM 752 C C . SER A 1 95 ? -28.641 0.791 17.129 1.00 54.53 95 SER A C 1
ATOM 754 O O . SER A 1 95 ? -28.758 0.969 18.341 1.00 54.53 95 SER A O 1
ATOM 756 N N . VAL A 1 96 ? -28.153 -0.345 16.622 1.00 55.56 96 VAL A N 1
ATOM 757 C CA . VAL A 1 96 ? -27.710 -1.505 17.417 1.00 55.56 96 VAL A CA 1
ATOM 758 C C . VAL A 1 96 ? -26.291 -1.307 17.958 1.00 55.56 96 VAL A C 1
ATOM 760 O O . VAL A 1 96 ? -25.983 -1.718 19.073 1.00 55.56 96 VAL A O 1
ATOM 763 N N . LEU A 1 97 ? -25.423 -0.644 17.189 1.00 53.06 97 LEU A N 1
ATOM 764 C CA . LEU A 1 97 ? -24.025 -0.413 17.551 1.00 53.06 97 LEU A CA 1
ATOM 765 C C . LEU A 1 97 ? -23.829 0.928 18.267 1.00 53.06 97 LEU A C 1
ATOM 767 O O . LEU A 1 97 ? -22.880 1.068 19.034 1.00 53.06 97 LEU A O 1
ATOM 771 N N . SER A 1 98 ? -24.737 1.894 18.093 1.00 59.56 98 SER A N 1
ATOM 772 C CA . SER A 1 98 ? -24.750 3.142 18.860 1.00 59.56 98 SER A CA 1
ATOM 773 C C . SER A 1 98 ? -25.057 2.906 20.347 1.00 59.56 98 SER A C 1
ATOM 775 O O . SER A 1 98 ? -24.449 3.570 21.187 1.00 59.56 98 SER A O 1
ATOM 777 N N . ASN A 1 99 ? -25.883 1.900 20.662 1.00 59.56 99 ASN A N 1
ATOM 778 C CA . ASN A 1 99 ? -26.221 1.450 22.021 1.00 59.56 99 ASN A CA 1
ATOM 779 C C . ASN A 1 99 ? -25.329 0.314 22.562 1.00 59.56 99 ASN A C 1
ATOM 781 O O . ASN A 1 99 ? -25.482 -0.096 23.713 1.00 59.56 99 ASN A O 1
ATOM 785 N N . ALA A 1 100 ? -24.400 -0.210 21.760 1.00 60.75 100 ALA A N 1
ATOM 786 C CA . ALA A 1 100 ? -23.475 -1.251 22.199 1.00 60.75 100 ALA A CA 1
ATOM 787 C C . ALA A 1 100 ? -22.376 -0.692 23.122 1.00 60.75 100 ALA A C 1
ATOM 789 O O . ALA A 1 100 ? -21.998 0.480 23.031 1.00 60.75 100 ALA A O 1
ATOM 790 N N . SER A 1 101 ? -21.819 -1.548 23.987 1.00 63.75 101 SER A N 1
ATOM 791 C CA . SER A 1 101 ? -20.744 -1.157 24.904 1.00 63.75 101 SER A CA 1
ATOM 792 C C . SER A 1 101 ? -19.507 -0.642 24.151 1.00 63.75 101 SER A C 1
ATOM 794 O O . SER A 1 101 ? -19.206 -1.070 23.031 1.00 63.75 101 SER A O 1
ATOM 796 N N . ASN A 1 102 ? -18.741 0.251 24.787 1.00 68.38 102 ASN A N 1
ATOM 797 C CA . ASN A 1 102 ? -17.546 0.861 24.190 1.00 68.38 102 ASN A CA 1
ATOM 798 C C . ASN A 1 102 ? -16.515 -0.172 23.685 1.00 68.38 102 ASN A C 1
ATOM 800 O O . ASN A 1 102 ? -15.788 0.102 22.731 1.00 68.38 102 ASN A O 1
ATOM 804 N N . SER A 1 103 ? -16.479 -1.381 24.260 1.00 70.31 103 SER A N 1
ATOM 805 C CA . SER A 1 103 ? -15.585 -2.458 23.817 1.00 70.31 103 SER A CA 1
ATOM 806 C C . SER A 1 103 ? -16.053 -3.154 22.533 1.00 70.31 103 SER A C 1
ATOM 808 O O . SER A 1 103 ? -15.216 -3.572 21.731 1.00 70.31 103 SER A O 1
ATOM 810 N N . ALA A 1 104 ? -17.365 -3.243 22.290 1.00 68.06 104 ALA A N 1
ATOM 811 C CA . ALA A 1 104 ? -17.919 -3.784 21.050 1.00 68.06 104 ALA A CA 1
ATOM 812 C C . ALA A 1 104 ? -17.692 -2.824 19.874 1.00 68.06 104 ALA A C 1
ATOM 814 O O . ALA A 1 104 ? -17.262 -3.260 18.806 1.00 68.06 104 ALA A O 1
ATOM 815 N N . LYS A 1 105 ? -17.869 -1.513 20.099 1.00 70.88 105 LYS A N 1
ATOM 816 C CA . LYS A 1 105 ? -17.540 -0.473 19.108 1.00 70.88 105 LYS A CA 1
ATOM 817 C C . LYS A 1 105 ? -16.058 -0.503 18.738 1.00 70.88 105 LYS A C 1
ATOM 819 O O . LYS A 1 105 ? -15.726 -0.495 17.559 1.00 70.88 105 LYS A O 1
ATOM 824 N N . ALA A 1 106 ? -15.173 -0.614 19.733 1.00 75.00 106 ALA A N 1
ATOM 825 C CA . ALA A 1 106 ? -13.735 -0.713 19.499 1.00 75.00 106 ALA A CA 1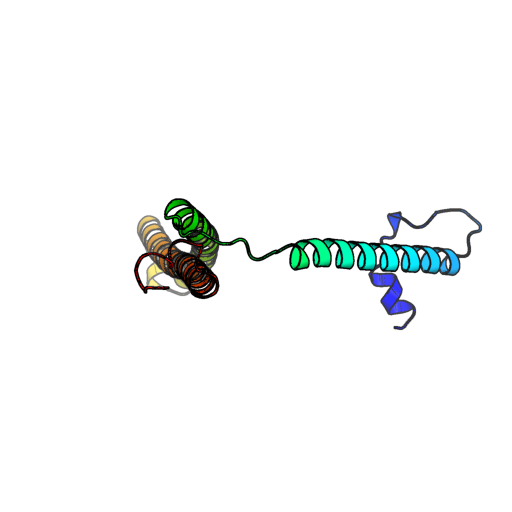
ATOM 826 C C . ALA A 1 106 ? -13.372 -1.947 18.659 1.00 75.00 106 ALA A C 1
ATOM 828 O O . ALA A 1 106 ? -12.673 -1.818 17.658 1.00 75.00 106 ALA A O 1
ATOM 829 N N . LYS A 1 107 ? -13.885 -3.137 19.004 1.00 77.00 107 LYS A N 1
ATOM 830 C CA . LYS A 1 107 ? -13.632 -4.362 18.224 1.00 77.00 107 LYS A CA 1
ATOM 831 C C . LYS A 1 107 ? -14.105 -4.242 16.776 1.00 77.00 107 LYS A C 1
ATOM 833 O O . LYS A 1 107 ? -13.385 -4.665 15.879 1.00 77.00 107 LYS A O 1
ATOM 838 N N . TYR A 1 108 ? -15.269 -3.636 16.552 1.00 79.00 108 TYR A N 1
ATOM 839 C CA . TYR A 1 108 ? -15.816 -3.441 15.210 1.00 79.00 108 TYR A CA 1
ATOM 840 C C . TYR A 1 108 ? -14.990 -2.438 14.388 1.00 79.00 108 TYR A C 1
ATOM 842 O O . TYR A 1 108 ? -14.673 -2.704 13.230 1.00 79.00 108 TYR A O 1
ATOM 850 N N . LEU A 1 109 ? -14.553 -1.335 15.011 1.00 79.25 109 LEU A N 1
ATOM 851 C CA . LEU A 1 109 ? -13.634 -0.364 14.406 1.00 79.25 109 LEU A CA 1
ATOM 852 C C . LEU A 1 109 ? -12.310 -1.016 14.000 1.00 79.25 109 LEU A C 1
ATOM 854 O O . LEU A 1 109 ? -11.847 -0.825 12.875 1.00 79.25 109 LEU A O 1
ATOM 858 N N . PHE A 1 110 ? -11.708 -1.810 14.889 1.00 81.50 110 PHE A N 1
ATOM 859 C CA . PHE A 1 110 ? -10.472 -2.528 14.579 1.00 81.50 110 PHE A CA 1
ATOM 860 C C . PHE A 1 110 ? -10.684 -3.561 13.476 1.00 81.50 110 PHE A C 1
ATOM 862 O O . PHE A 1 110 ? -9.864 -3.648 12.572 1.00 81.50 110 PHE A O 1
ATOM 869 N N . GLN A 1 111 ? -11.799 -4.290 13.483 1.00 82.69 111 GLN A N 1
ATOM 870 C CA . GLN A 1 111 ? -12.100 -5.270 12.443 1.00 82.69 111 GLN A CA 1
ATOM 871 C C . GLN A 1 111 ? -12.238 -4.620 11.056 1.00 82.69 111 GLN A C 1
ATOM 873 O O . GLN A 1 111 ? -11.665 -5.128 10.089 1.00 82.69 111 GLN A O 1
ATOM 878 N N . GLY A 1 112 ? -12.944 -3.490 10.954 1.00 78.25 112 GLY A N 1
ATOM 879 C CA . GLY A 1 112 ? -13.074 -2.740 9.702 1.00 78.25 112 GLY A CA 1
ATOM 880 C C . GLY A 1 112 ? -11.744 -2.141 9.238 1.00 78.25 112 GLY A C 1
ATOM 881 O O . GLY A 1 112 ? -11.353 -2.325 8.086 1.00 78.25 112 GLY A O 1
ATOM 882 N N . THR A 1 113 ? -10.987 -1.546 10.164 1.00 85.19 113 THR A N 1
ATOM 883 C CA . THR A 1 113 ? -9.667 -0.943 9.903 1.00 85.19 113 THR A CA 1
ATOM 884 C C . THR A 1 113 ? -8.612 -1.976 9.496 1.00 85.19 113 THR A C 1
ATOM 886 O O . THR A 1 113 ? -7.805 -1.741 8.598 1.00 85.19 113 THR A O 1
ATOM 889 N N . THR A 1 114 ? -8.594 -3.150 10.129 1.00 85.06 114 THR A N 1
ATOM 890 C CA . THR A 1 114 ? -7.669 -4.233 9.774 1.00 85.06 114 THR A CA 1
ATOM 891 C C . THR A 1 114 ? -8.006 -4.807 8.404 1.00 85.06 114 THR A C 1
ATOM 893 O O . THR A 1 114 ? -7.101 -5.051 7.605 1.00 85.06 114 THR A O 1
ATOM 896 N N . ARG A 1 115 ? -9.296 -4.990 8.095 1.00 86.56 115 ARG A N 1
ATOM 897 C CA . ARG A 1 115 ? -9.729 -5.509 6.793 1.00 86.56 115 ARG A CA 1
ATOM 898 C C . ARG A 1 115 ? -9.346 -4.564 5.656 1.00 86.56 115 ARG A C 1
ATOM 900 O O . ARG A 1 115 ? -8.791 -5.019 4.660 1.00 86.56 115 ARG A O 1
ATOM 907 N N . SER A 1 116 ? -9.592 -3.266 5.801 1.00 85.94 116 SER A N 1
ATOM 908 C CA . SER A 1 116 ? -9.198 -2.268 4.801 1.00 85.94 116 SER A CA 1
ATOM 909 C C . SER A 1 116 ? -7.676 -2.140 4.685 1.00 85.94 116 SER A C 1
ATOM 911 O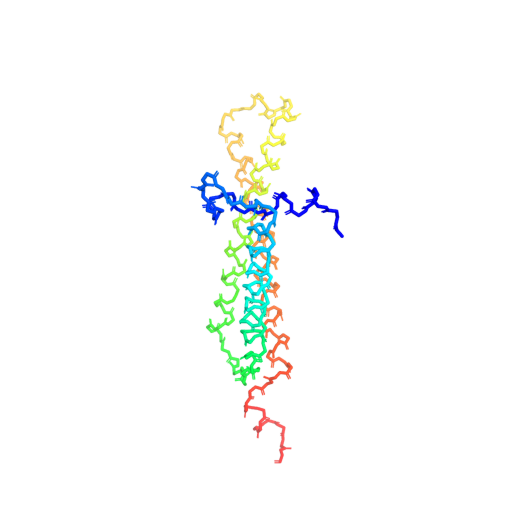 O . SER A 1 116 ? -7.158 -2.114 3.573 1.00 85.94 116 SER A O 1
ATOM 913 N N . SER A 1 117 ? -6.941 -2.131 5.801 1.00 82.44 117 SER A N 1
ATOM 914 C CA . SER A 1 117 ? -5.473 -2.079 5.808 1.00 82.44 117 SER A CA 1
ATOM 915 C C . SER A 1 117 ? -4.850 -3.256 5.057 1.00 82.44 117 SER A C 1
ATOM 917 O O . SER A 1 117 ? -3.947 -3.060 4.246 1.00 82.44 117 SER A O 1
ATOM 919 N N . LEU A 1 118 ? -5.390 -4.468 5.222 1.00 89.38 118 LEU A N 1
ATOM 920 C CA . LEU A 1 118 ? -4.948 -5.636 4.457 1.00 89.38 118 LEU A CA 1
ATOM 921 C C . LEU A 1 118 ? -5.255 -5.520 2.962 1.00 89.38 118 LEU A C 1
ATOM 923 O O . LEU A 1 118 ? -4.407 -5.874 2.145 1.00 89.38 118 LEU A O 1
ATOM 927 N N . LEU A 1 119 ? -6.436 -5.017 2.591 1.00 90.00 119 LEU A N 1
ATOM 928 C CA . LEU A 1 119 ? -6.818 -4.854 1.186 1.00 90.00 119 LEU A CA 1
ATOM 929 C C . LEU A 1 119 ? -5.931 -3.826 0.478 1.00 90.00 119 LEU A C 1
ATOM 931 O O . LEU A 1 119 ? -5.351 -4.127 -0.565 1.00 90.00 119 LEU A O 1
ATOM 935 N N . PHE A 1 120 ? -5.781 -2.635 1.057 1.00 86.62 120 PHE A N 1
ATOM 936 C CA . PHE A 1 120 ? -4.951 -1.581 0.477 1.00 86.62 120 PHE A CA 1
ATOM 937 C C . PHE A 1 120 ? -3.458 -1.930 0.551 1.00 86.62 120 PHE A C 1
ATOM 939 O O . PHE A 1 120 ? -2.747 -1.765 -0.438 1.00 86.62 120 PHE A O 1
ATOM 946 N N . GLY A 1 121 ? -2.976 -2.480 1.667 1.00 85.44 121 GLY A N 1
ATOM 947 C CA . GLY A 1 121 ? -1.600 -2.959 1.803 1.00 85.44 121 GLY A CA 1
ATOM 948 C C . GLY A 1 121 ? -1.260 -4.045 0.780 1.00 85.44 121 GLY A C 1
ATOM 949 O O . GLY A 1 121 ? -0.255 -3.940 0.077 1.00 85.44 121 GLY A O 1
ATOM 950 N N . GLY A 1 122 ? -2.119 -5.056 0.642 1.00 89.12 122 GLY A N 1
ATOM 951 C CA . GLY A 1 122 ? -1.954 -6.127 -0.338 1.00 89.12 122 GLY A CA 1
ATOM 952 C C . GLY A 1 122 ? -1.987 -5.617 -1.778 1.00 89.12 122 GLY A C 1
ATOM 953 O O . GLY A 1 122 ? -1.144 -6.008 -2.582 1.00 89.12 122 GLY A O 1
ATOM 954 N N . PHE A 1 123 ? -2.899 -4.694 -2.095 1.00 91.25 123 PHE A N 1
ATOM 955 C CA . PHE A 1 123 ? -2.996 -4.090 -3.422 1.00 91.25 123 PHE A CA 1
ATOM 956 C C . PHE A 1 123 ? -1.732 -3.305 -3.795 1.00 91.25 123 PHE A C 1
ATOM 958 O O . PHE A 1 123 ? -1.133 -3.567 -4.836 1.00 91.25 123 PHE A O 1
ATOM 965 N N . PHE A 1 124 ? -1.278 -2.382 -2.943 1.00 85.31 124 PHE A N 1
ATOM 966 C CA . PHE A 1 124 ? -0.096 -1.564 -3.234 1.00 85.31 124 PHE A CA 1
ATOM 967 C C . PHE A 1 124 ? 1.213 -2.363 -3.157 1.00 85.31 124 PHE A C 1
ATOM 969 O O . PHE A 1 124 ? 2.113 -2.145 -3.972 1.00 85.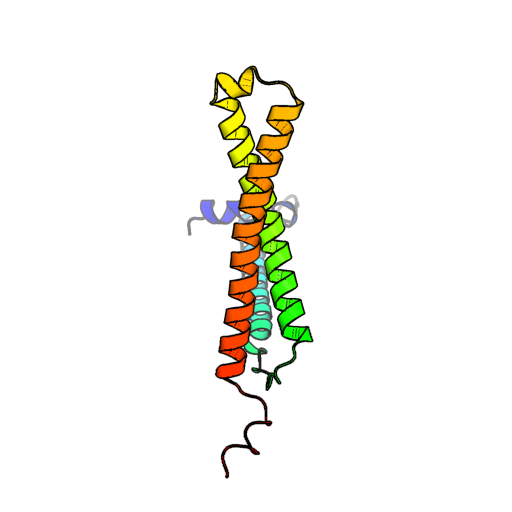31 124 PHE A O 1
ATOM 976 N N . GLY A 1 125 ? 1.320 -3.325 -2.236 1.00 86.00 125 GLY A N 1
ATOM 977 C CA . GLY A 1 125 ? 2.443 -4.263 -2.176 1.00 86.00 125 GLY A CA 1
ATOM 978 C C . GLY A 1 125 ? 2.519 -5.149 -3.423 1.00 86.00 125 GLY A C 1
ATOM 979 O O . GLY A 1 125 ? 3.579 -5.265 -4.041 1.00 86.00 125 GLY A O 1
ATOM 980 N N . GLY A 1 126 ? 1.383 -5.710 -3.846 1.00 87.50 126 GLY A N 1
ATOM 981 C CA . GLY A 1 126 ? 1.266 -6.523 -5.056 1.00 87.50 126 GLY A CA 1
ATOM 982 C C . GLY A 1 126 ? 1.521 -5.727 -6.335 1.00 87.50 126 GLY A C 1
ATOM 983 O O . GLY A 1 126 ? 2.243 -6.193 -7.212 1.00 87.50 126 GLY A O 1
ATOM 984 N N . PHE A 1 127 ? 1.013 -4.496 -6.422 1.00 89.00 127 PHE A N 1
ATOM 985 C CA . PHE A 1 127 ? 1.270 -3.597 -7.547 1.00 89.00 127 PHE A CA 1
ATOM 986 C C . PHE A 1 127 ? 2.766 -3.306 -7.711 1.00 89.00 127 PHE A C 1
ATOM 988 O O . PHE A 1 127 ? 3.289 -3.392 -8.822 1.00 89.00 127 PHE A O 1
ATOM 995 N N . GLN A 1 128 ? 3.480 -3.023 -6.617 1.00 86.12 128 GLN A N 1
ATOM 996 C CA . GLN A 1 128 ? 4.925 -2.793 -6.680 1.00 86.12 128 GLN A CA 1
ATOM 997 C C . GLN A 1 128 ? 5.707 -4.070 -7.011 1.00 86.12 128 GLN A C 1
ATOM 999 O O . GLN A 1 128 ? 6.653 -4.008 -7.798 1.00 86.12 128 GLN A O 1
ATOM 1004 N N . ALA A 1 129 ? 5.288 -5.235 -6.500 1.00 85.19 129 ALA A N 1
ATOM 1005 C CA . ALA A 1 129 ? 5.869 -6.525 -6.885 1.00 85.19 129 ALA A CA 1
ATOM 1006 C C . ALA A 1 129 ? 5.706 -6.796 -8.388 1.00 85.19 129 ALA A C 1
ATOM 1008 O O . ALA A 1 129 ? 6.668 -7.157 -9.068 1.00 85.19 129 ALA A O 1
ATOM 1009 N N . LEU A 1 130 ? 4.499 -6.585 -8.917 1.00 88.50 130 LEU A N 1
ATOM 1010 C CA . LEU A 1 130 ? 4.176 -6.788 -10.326 1.00 88.50 130 LEU A CA 1
ATOM 1011 C C . LEU A 1 130 ? 4.952 -5.813 -11.215 1.00 88.50 130 LEU A C 1
ATOM 1013 O O . LEU A 1 130 ? 5.551 -6.224 -12.206 1.00 88.50 130 LEU A O 1
ATOM 1017 N N . LYS A 1 131 ? 5.010 -4.535 -10.831 1.00 83.81 131 LYS A N 1
ATOM 1018 C CA . LYS A 1 131 ? 5.787 -3.509 -11.533 1.00 83.81 131 LYS A CA 1
ATOM 1019 C C . LYS A 1 131 ? 7.277 -3.856 -11.576 1.00 83.81 131 LYS A C 1
ATOM 1021 O O . LYS A 1 131 ? 7.901 -3.711 -12.629 1.00 83.81 131 LYS A O 1
ATOM 1026 N N . TYR A 1 132 ? 7.847 -4.347 -10.472 1.00 79.44 132 TYR A N 1
ATOM 1027 C CA . TYR A 1 132 ? 9.219 -4.859 -10.447 1.00 79.44 132 TYR A CA 1
ATOM 1028 C C . TYR A 1 132 ? 9.384 -6.067 -11.373 1.00 79.44 132 TYR A C 1
ATOM 1030 O O . TYR A 1 132 ? 10.325 -6.104 -12.161 1.00 79.44 132 TYR A O 1
ATOM 1038 N N . GLY A 1 133 ? 8.450 -7.020 -11.328 1.00 80.00 133 GLY A N 1
ATOM 1039 C CA . GLY A 1 133 ? 8.454 -8.213 -12.173 1.00 80.00 133 GLY A CA 1
ATOM 1040 C C . GLY A 1 133 ? 8.452 -7.885 -13.666 1.00 80.00 133 GLY A C 1
ATOM 1041 O O . GLY A 1 133 ? 9.302 -8.386 -14.399 1.00 80.00 133 GLY A O 1
ATOM 1042 N N . ILE A 1 134 ? 7.570 -6.982 -14.109 1.00 82.94 134 ILE A N 1
ATOM 1043 C CA . ILE A 1 134 ? 7.512 -6.511 -15.503 1.00 82.94 134 ILE A CA 1
ATOM 1044 C C . ILE A 1 134 ? 8.833 -5.840 -15.897 1.00 82.94 134 ILE A C 1
ATOM 1046 O O . ILE A 1 134 ? 9.377 -6.117 -16.964 1.00 82.94 134 ILE A O 1
ATOM 1050 N N . ARG A 1 135 ? 9.399 -5.000 -15.021 1.00 76.88 135 ARG A N 1
ATOM 1051 C CA . ARG A 1 135 ? 10.675 -4.319 -15.277 1.00 76.88 135 ARG A CA 1
ATOM 1052 C C . ARG A 1 135 ? 11.848 -5.299 -15.407 1.00 76.88 135 ARG A C 1
ATOM 1054 O O . ARG A 1 135 ? 12.684 -5.122 -16.289 1.00 76.88 135 ARG A O 1
ATOM 1061 N N . VAL A 1 136 ? 11.894 -6.333 -14.568 1.00 77.69 136 VAL A N 1
ATOM 1062 C CA . VAL A 1 136 ? 12.906 -7.402 -14.633 1.00 77.69 136 VAL A CA 1
ATOM 1063 C C . VAL A 1 136 ? 12.724 -8.271 -15.881 1.00 77.69 136 VAL A C 1
ATOM 1065 O O . VAL A 1 136 ? 13.710 -8.681 -16.488 1.00 77.69 136 VAL A O 1
ATOM 1068 N N . ALA A 1 137 ? 11.482 -8.540 -16.291 1.00 75.19 137 ALA A N 1
ATOM 1069 C CA . ALA A 1 137 ? 11.188 -9.307 -17.498 1.00 75.19 137 ALA A CA 1
ATOM 1070 C C . ALA A 1 137 ? 11.561 -8.550 -18.785 1.00 75.19 137 ALA A C 1
ATOM 1072 O O . ALA A 1 137 ? 12.064 -9.173 -19.718 1.00 75.19 137 ALA A O 1
ATOM 1073 N N . ALA A 1 138 ? 11.346 -7.230 -18.818 1.00 76.69 138 ALA A N 1
ATOM 1074 C CA . ALA A 1 138 ? 11.663 -6.372 -19.961 1.00 76.69 138 ALA A CA 1
ATOM 1075 C C . ALA A 1 138 ? 13.172 -6.118 -20.134 1.00 76.69 138 ALA A C 1
ATOM 1077 O O . ALA A 1 138 ? 13.642 -6.023 -21.262 1.00 76.69 138 ALA A O 1
ATOM 1078 N N . ASN A 1 139 ? 13.938 -6.043 -19.039 1.00 65.06 139 ASN A N 1
ATOM 1079 C CA . ASN A 1 139 ? 15.394 -5.861 -19.064 1.00 65.06 139 ASN A CA 1
ATOM 1080 C C . ASN A 1 139 ? 16.087 -6.919 -18.192 1.00 65.06 139 ASN A C 1
ATOM 1082 O O . ASN A 1 139 ? 16.568 -6.600 -17.097 1.00 65.06 139 ASN A O 1
ATOM 1086 N N . PRO A 1 140 ? 16.136 -8.190 -18.633 1.00 59.44 140 PRO A N 1
ATOM 1087 C CA . PRO A 1 140 ? 16.822 -9.219 -17.876 1.00 59.44 140 PRO A CA 1
ATOM 1088 C C . PRO A 1 140 ? 18.322 -8.903 -17.850 1.00 59.44 140 PRO A C 1
ATOM 1090 O O . PRO A 1 140 ? 18.969 -8.805 -18.891 1.00 59.44 140 PRO A O 1
ATOM 1093 N N . GLY A 1 141 ? 18.887 -8.746 -16.649 1.00 58.16 141 GLY A N 1
ATOM 1094 C CA . GLY A 1 141 ? 20.336 -8.664 -16.470 1.00 58.16 141 GLY A CA 1
ATOM 1095 C C . GLY A 1 141 ? 21.062 -9.876 -17.075 1.00 58.16 141 GLY A C 1
ATOM 1096 O O . GLY A 1 141 ? 20.468 -10.923 -17.332 1.00 58.16 141 GLY A O 1
ATOM 1097 N N . GLU A 1 142 ? 22.371 -9.735 -17.255 1.00 58.25 142 GLU A N 1
ATOM 1098 C CA . GLU A 1 142 ? 23.318 -10.566 -18.031 1.00 58.25 142 GLU A CA 1
ATOM 1099 C C . GLU A 1 142 ? 23.404 -12.071 -17.678 1.00 58.25 142 GLU A C 1
ATOM 1101 O O . GLU A 1 142 ? 24.261 -12.791 -18.178 1.00 58.25 142 GLU A O 1
ATOM 1106 N N . ARG A 1 143 ? 22.510 -12.599 -16.833 1.00 51.28 143 ARG A N 1
ATOM 1107 C CA . ARG A 1 143 ? 22.457 -14.020 -16.458 1.00 51.28 143 ARG A CA 1
ATOM 1108 C C . ARG A 1 143 ? 21.661 -14.907 -17.426 1.00 51.28 143 ARG A C 1
ATOM 1110 O O . ARG A 1 143 ? 21.565 -16.106 -17.178 1.00 51.28 143 ARG A O 1
ATOM 1117 N N . ARG A 1 144 ? 21.096 -14.372 -18.519 1.00 46.53 144 ARG A N 1
ATOM 1118 C CA . ARG A 1 144 ? 20.431 -15.196 -19.556 1.00 46.53 144 ARG A CA 1
ATOM 1119 C C . ARG A 1 144 ? 21.384 -15.864 -20.559 1.00 46.53 144 ARG A C 1
ATOM 1121 O O . ARG A 1 144 ? 20.921 -16.723 -21.293 1.00 46.53 144 ARG A O 1
ATOM 1128 N N . CYS A 1 145 ? 22.689 -15.579 -20.543 1.00 45.94 145 CYS A N 1
ATOM 1129 C CA . CYS A 1 145 ? 23.645 -16.200 -21.479 1.00 45.94 145 CYS A CA 1
ATOM 1130 C C . CYS A 1 145 ? 24.135 -17.616 -21.100 1.00 45.94 145 CYS A C 1
ATOM 1132 O O . CYS A 1 145 ? 25.052 -18.119 -21.736 1.00 45.94 145 CYS A O 1
ATOM 1134 N N . ARG A 1 146 ? 23.585 -18.280 -20.068 1.00 46.00 146 ARG A N 1
ATOM 1135 C CA . ARG A 1 146 ? 24.011 -19.653 -19.699 1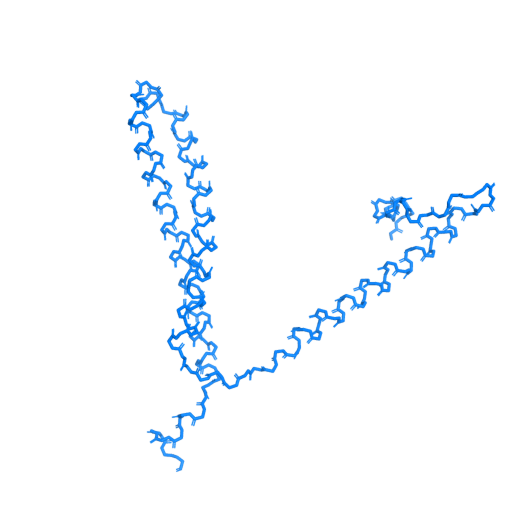.00 46.00 146 ARG A CA 1
ATOM 1136 C C . ARG A 1 146 ? 22.964 -20.744 -19.957 1.00 46.00 146 ARG A C 1
ATOM 1138 O O . ARG A 1 146 ? 23.323 -21.912 -19.944 1.00 46.00 146 ARG A O 1
ATOM 1145 N N . ILE A 1 147 ? 21.691 -20.401 -20.174 1.00 50.91 147 ILE A N 1
ATOM 1146 C CA . ILE A 1 147 ? 20.602 -21.407 -20.199 1.00 50.91 147 ILE A CA 1
ATOM 1147 C C . ILE A 1 147 ? 19.935 -21.527 -21.578 1.00 50.91 147 ILE A C 1
ATOM 1149 O O . ILE A 1 147 ? 19.339 -22.553 -21.883 1.00 50.91 147 ILE A O 1
ATOM 1153 N N . VAL A 1 148 ? 20.089 -20.531 -22.451 1.00 44.50 148 VAL A N 1
ATOM 1154 C CA . VAL A 1 148 ? 19.689 -20.630 -23.860 1.00 44.50 148 VAL A CA 1
ATOM 1155 C C . VAL A 1 148 ? 20.930 -20.278 -24.664 1.00 44.50 148 VAL A C 1
ATOM 1157 O O . VAL A 1 148 ? 21.349 -19.126 -24.639 1.00 44.50 148 VAL A O 1
ATOM 1160 N N . GLY A 1 149 ? 21.580 -21.295 -25.230 1.00 39.69 149 GLY A N 1
ATOM 1161 C CA . GLY A 1 149 ? 22.865 -21.167 -25.913 1.00 39.69 149 GLY A CA 1
ATOM 1162 C C . GLY A 1 149 ? 22.863 -20.043 -26.947 1.00 39.69 149 GLY A C 1
ATOM 1163 O O .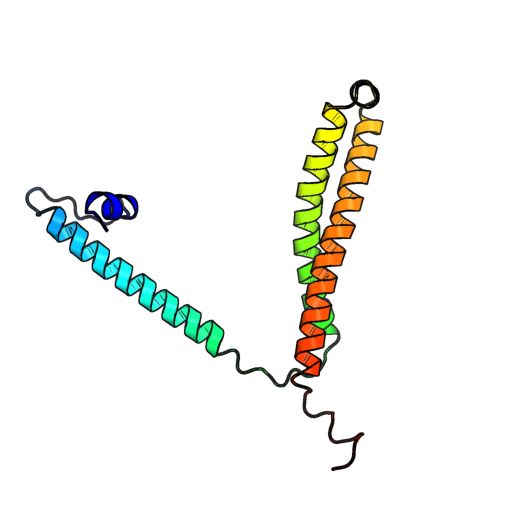 GLY A 1 149 ? 22.061 -20.062 -27.880 1.00 39.69 149 GLY A O 1
ATOM 1164 N N . CYS A 1 150 ? 23.765 -19.087 -26.740 1.00 41.28 150 CYS A N 1
ATOM 1165 C CA . CYS A 1 150 ? 24.425 -18.376 -27.825 1.00 41.28 150 CYS A CA 1
ATOM 1166 C C . CYS A 1 150 ? 25.646 -19.194 -28.249 1.00 41.28 150 CYS A C 1
ATOM 1168 O O . CYS A 1 150 ? 26.271 -19.800 -27.344 1.00 41.28 150 CYS A O 1
#

Mean predicted aligned error: 17.51 Å

pLDDT: mean 70.45, std 13.95, range [39.69, 92.06]

Solvent-accessible surface area (backbone atoms only — not comparable to full-atom values): 8311 Å² total; per-residue (Å²): 134,56,78,76,64,56,62,76,75,55,68,73,84,77,58,87,91,58,101,83,60,64,62,66,66,54,49,53,51,54,49,54,49,53,52,50,52,50,52,53,49,49,48,56,52,43,51,64,63,64,66,58,65,78,65,73,42,61,90,45,73,70,59,46,49,52,42,23,50,52,18,27,52,54,16,29,57,52,12,38,56,54,13,40,53,53,29,53,52,55,41,71,74,31,78,72,50,62,74,42,55,74,66,57,49,49,52,50,33,50,52,39,16,52,52,32,16,50,52,34,12,49,50,34,15,47,50,38,42,50,54,49,50,53,52,36,70,76,38,64,25,90,75,60,71,80,82,55,84,123

Radius of gyration: 26.92 Å; Cα contacts (8 Å, |Δi|>4): 110; chains: 1; bounding box: 54×77×53 Å

Nearest PDB structures (foldseek):
  6ynz-assembly1_p  TM=7.270E-01  e=3.939E+00  Tetrahymena thermophila
  8b6h-assembly1_EG  TM=5.043E-01  e=2.136E+00  Tetrahymena thermophila SB210